Protein AF-A0A1Q6T0G8-F1 (afdb_monomer_lite)

Sequence (94 aa):
MSDETFETNLAKTADVNELKSFLEHTWLCIPAQVALIARGDEALIKLYISTYNLSEEAQCELVRLGNRELLLYAVEKAPISRNATRLLIEKFVV

pLDDT: mean 90.51, std 7.42, range [49.53, 97.44]

Structure (mmCIF, N/CA/C/O backbone):
data_AF-A0A1Q6T0G8-F1
#
_entry.id   AF-A0A1Q6T0G8-F1
#
loop_
_atom_site.group_PDB
_atom_site.id
_atom_site.type_symbol
_atom_site.label_atom_id
_atom_site.label_alt_id
_atom_site.label_comp_id
_atom_site.label_asym_id
_atom_site.label_entity_id
_atom_site.label_seq_id
_atom_site.pdbx_PDB_ins_code
_atom_site.Cartn_x
_atom_site.Cartn_y
_atom_site.Cartn_z
_atom_site.occupancy
_atom_site.B_iso_or_equiv
_atom_site.auth_seq_id
_atom_site.auth_comp_id
_atom_site.auth_asym_id
_atom_site.auth_atom_id
_atom_site.pdbx_PDB_model_num
ATOM 1 N N . MET A 1 1 ? 19.436 -4.600 -10.066 1.00 49.53 1 MET A N 1
ATOM 2 C CA . MET A 1 1 ? 18.935 -3.613 -9.094 1.00 49.53 1 MET A CA 1
ATOM 3 C C . MET A 1 1 ? 18.255 -2.542 -9.912 1.00 49.53 1 MET A C 1
ATOM 5 O O . MET A 1 1 ? 18.938 -1.884 -10.686 1.00 49.53 1 MET A O 1
ATOM 9 N N . SER A 1 2 ? 16.930 -2.489 -9.877 1.00 59.41 2 SER A N 1
ATOM 10 C CA . SER A 1 2 ? 16.172 -1.365 -10.423 1.00 59.41 2 SER A CA 1
ATOM 11 C C . SER A 1 2 ? 16.571 -0.100 -9.666 1.00 59.41 2 SER A C 1
ATOM 13 O O . SER A 1 2 ? 16.864 -0.143 -8.471 1.00 59.41 2 SER A O 1
ATOM 15 N N . ASP A 1 3 ? 16.680 1.007 -10.390 1.00 81.38 3 ASP A N 1
ATOM 16 C CA . ASP A 1 3 ? 16.954 2.306 -9.791 1.00 81.38 3 ASP A CA 1
ATOM 17 C C . ASP A 1 3 ? 15.727 2.705 -8.959 1.00 81.38 3 ASP A C 1
ATOM 19 O O . ASP A 1 3 ? 14.616 2.787 -9.485 1.00 81.38 3 ASP A O 1
ATOM 23 N N . GLU A 1 4 ? 15.912 2.931 -7.659 1.00 80.88 4 GLU A N 1
ATOM 24 C CA . GLU A 1 4 ? 14.861 3.383 -6.737 1.00 80.88 4 GLU A CA 1
ATOM 25 C C . GLU A 1 4 ? 14.131 4.624 -7.282 1.00 80.88 4 GLU A C 1
ATOM 27 O O . GLU A 1 4 ? 12.913 4.772 -7.133 1.00 80.88 4 GLU A O 1
ATOM 32 N N . THR A 1 5 ? 14.866 5.480 -7.997 1.00 85.50 5 THR A N 1
ATOM 33 C CA . THR A 1 5 ? 14.344 6.670 -8.672 1.00 85.50 5 THR A CA 1
ATOM 34 C C . THR A 1 5 ? 13.388 6.302 -9.801 1.00 85.50 5 THR A C 1
ATOM 36 O O . THR A 1 5 ? 12.344 6.936 -9.962 1.00 85.50 5 THR A O 1
ATOM 39 N N . PHE A 1 6 ? 13.716 5.265 -10.575 1.00 88.31 6 PHE A N 1
ATOM 40 C CA . PHE A 1 6 ? 12.877 4.782 -11.667 1.00 88.31 6 PHE A CA 1
ATOM 41 C C . PHE A 1 6 ? 11.554 4.229 -11.136 1.00 88.31 6 PHE A C 1
ATOM 43 O O . PHE A 1 6 ? 10.499 4.677 -11.577 1.00 88.31 6 PHE A O 1
ATOM 50 N N . GLU A 1 7 ? 11.592 3.325 -10.155 1.00 89.88 7 GLU A N 1
ATOM 51 C CA . GLU A 1 7 ? 10.371 2.733 -9.587 1.00 89.88 7 GLU A CA 1
ATOM 52 C C . GLU A 1 7 ? 9.476 3.785 -8.929 1.00 89.88 7 GLU A C 1
ATOM 54 O O . GLU A 1 7 ? 8.254 3.758 -9.072 1.00 89.88 7 GLU A O 1
ATOM 59 N N . THR A 1 8 ? 10.082 4.754 -8.243 1.00 90.12 8 THR A N 1
ATOM 60 C CA . THR A 1 8 ? 9.339 5.847 -7.612 1.00 90.12 8 THR A CA 1
ATOM 61 C C . THR A 1 8 ? 8.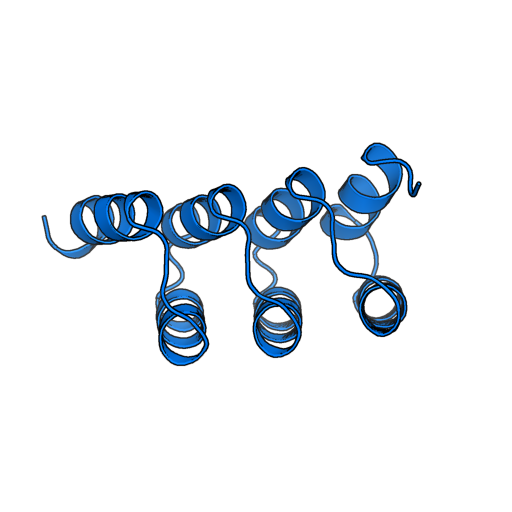661 6.732 -8.656 1.00 90.12 8 THR A C 1
ATOM 63 O O . THR A 1 8 ? 7.504 7.113 -8.476 1.00 90.12 8 THR A O 1
ATOM 66 N N . ASN A 1 9 ? 9.346 7.057 -9.756 1.00 90.31 9 ASN A N 1
ATOM 67 C CA . ASN A 1 9 ? 8.744 7.809 -10.857 1.00 90.31 9 ASN A CA 1
ATOM 68 C C . ASN A 1 9 ? 7.633 7.002 -11.533 1.00 90.31 9 ASN A C 1
ATOM 70 O O . ASN A 1 9 ? 6.552 7.539 -11.766 1.00 90.31 9 ASN A O 1
ATOM 74 N N . LEU A 1 10 ? 7.854 5.704 -11.753 1.00 89.38 10 LEU A N 1
ATOM 75 C CA . LEU A 1 10 ? 6.849 4.800 -12.299 1.00 89.38 10 LEU A CA 1
ATOM 76 C C . LEU A 1 10 ? 5.576 4.812 -11.434 1.00 89.38 10 LEU A C 1
ATOM 78 O O . LEU A 1 10 ? 4.485 5.068 -11.935 1.00 89.38 10 LEU A O 1
ATOM 82 N N . ALA A 1 11 ? 5.709 4.644 -10.117 1.00 91.44 11 ALA A N 1
ATOM 83 C CA . ALA A 1 11 ? 4.574 4.667 -9.197 1.00 91.44 11 ALA A CA 1
ATOM 84 C C . ALA A 1 11 ? 3.805 6.004 -9.226 1.00 91.44 11 ALA A C 1
ATOM 86 O O . ALA A 1 11 ? 2.571 6.014 -9.178 1.00 91.44 11 ALA A O 1
ATOM 87 N N . LYS A 1 12 ? 4.517 7.133 -9.347 1.00 88.88 12 LYS A N 1
ATOM 88 C CA . LYS A 1 12 ? 3.922 8.479 -9.341 1.00 88.88 12 LYS A CA 1
ATOM 89 C C . LYS A 1 12 ? 3.213 8.835 -10.641 1.00 88.88 12 LYS A C 1
ATOM 91 O O . LYS A 1 12 ? 2.135 9.421 -10.586 1.00 88.88 12 LYS A O 1
ATOM 96 N N . THR A 1 13 ? 3.830 8.548 -11.786 1.00 86.06 13 THR A N 1
ATOM 97 C CA . THR A 1 13 ? 3.443 9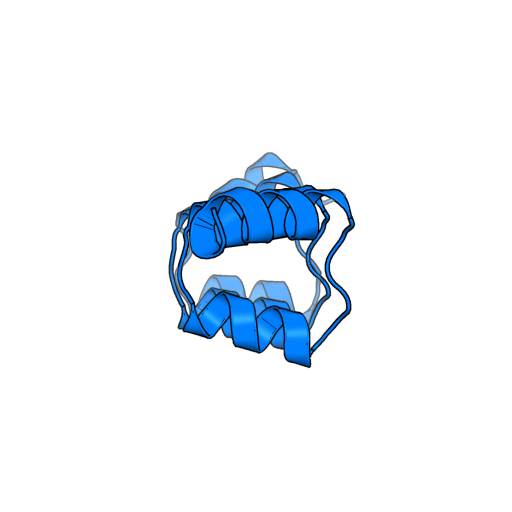.180 -13.057 1.00 86.06 13 THR A CA 1
ATOM 98 C C . THR A 1 13 ? 3.124 8.211 -14.181 1.00 86.06 13 THR A C 1
ATOM 100 O O . THR A 1 13 ? 2.534 8.653 -15.162 1.00 86.06 13 THR A O 1
ATOM 103 N N . ALA A 1 14 ? 3.495 6.931 -14.073 1.00 85.31 14 ALA A N 1
ATOM 104 C CA . ALA A 1 14 ? 3.229 5.976 -15.145 1.00 85.31 14 ALA A CA 1
ATOM 105 C C . ALA A 1 14 ? 1.730 5.787 -15.359 1.00 85.31 14 ALA A C 1
ATOM 107 O O . ALA A 1 14 ? 0.916 5.924 -14.426 1.00 85.31 14 ALA A O 1
ATOM 108 N N . ASP A 1 15 ? 1.369 5.437 -16.589 1.00 87.12 15 ASP A N 1
ATOM 109 C CA . ASP A 1 15 ? 0.008 5.020 -16.863 1.00 87.12 15 ASP A CA 1
ATOM 110 C C . ASP A 1 15 ? -0.304 3.672 -16.191 1.00 87.12 15 ASP A C 1
ATOM 112 O O . ASP A 1 15 ? 0.568 2.926 -15.735 1.00 87.12 15 ASP A O 1
ATOM 116 N N . VAL A 1 16 ? -1.597 3.382 -16.078 1.00 81.94 16 VAL A N 1
ATOM 117 C CA . VAL A 1 16 ? -2.093 2.201 -15.365 1.00 81.94 16 VAL A CA 1
ATOM 118 C C . VAL A 1 16 ? -1.585 0.899 -15.995 1.00 81.94 16 VAL A C 1
ATOM 120 O O . VAL A 1 16 ? -1.347 -0.062 -15.267 1.00 81.94 16 VAL A O 1
ATOM 123 N N . ASN A 1 17 ? -1.428 0.840 -17.319 1.00 87.69 17 ASN A N 1
ATOM 124 C CA . ASN A 1 17 ? -0.974 -0.356 -18.028 1.00 87.69 17 ASN A CA 1
ATOM 125 C C . ASN A 1 17 ? 0.540 -0.540 -17.904 1.00 87.69 17 ASN A C 1
ATOM 127 O O . ASN A 1 17 ? 0.987 -1.661 -17.675 1.00 87.69 17 ASN A O 1
ATOM 131 N N . GLU A 1 18 ? 1.312 0.545 -17.986 1.00 88.00 18 GLU A N 1
ATOM 132 C CA . GLU A 1 18 ? 2.755 0.529 -17.722 1.00 88.00 18 GLU A CA 1
ATOM 133 C C . GLU A 1 18 ? 3.056 0.003 -16.317 1.00 88.00 18 GLU A C 1
ATOM 135 O O . GLU A 1 18 ? 3.841 -0.934 -16.149 1.00 88.00 18 GLU A O 1
ATOM 140 N N . LEU A 1 19 ? 2.383 0.554 -15.301 1.00 85.69 19 LEU A N 1
ATOM 141 C CA . LEU A 1 19 ? 2.586 0.109 -13.927 1.00 85.69 19 LEU A CA 1
ATOM 142 C C . LEU A 1 19 ? 2.119 -1.339 -13.729 1.00 85.69 19 LEU A C 1
ATOM 144 O O . LEU A 1 19 ? 2.809 -2.114 -13.074 1.00 85.69 19 LEU A O 1
ATOM 148 N N . LYS A 1 20 ? 0.985 -1.737 -14.322 1.00 86.12 20 LYS A N 1
ATOM 149 C CA . LYS A 1 20 ? 0.515 -3.133 -14.303 1.00 86.12 20 LYS A CA 1
ATOM 150 C C . LYS A 1 20 ? 1.553 -4.095 -14.868 1.00 86.12 20 LYS A C 1
ATOM 152 O O . LYS A 1 20 ? 1.889 -5.060 -14.194 1.00 86.12 20 LYS A O 1
ATOM 157 N N . SER A 1 21 ? 2.076 -3.813 -16.060 1.00 88.81 21 SER A N 1
ATOM 158 C CA . SER A 1 21 ? 3.065 -4.672 -16.717 1.00 88.81 21 SER A CA 1
ATOM 159 C C . SER A 1 21 ? 4.349 -4.793 -15.894 1.00 88.81 21 SER A C 1
ATOM 161 O O . SER A 1 21 ? 4.930 -5.871 -15.799 1.00 88.81 21 SER A O 1
ATOM 163 N N . PHE A 1 22 ? 4.765 -3.719 -15.220 1.00 88.19 22 PHE A N 1
ATOM 164 C CA . PHE A 1 22 ? 5.895 -3.785 -14.297 1.00 88.19 22 PHE A CA 1
ATOM 165 C C . PHE A 1 22 ? 5.613 -4.703 -13.094 1.00 88.19 22 PHE A C 1
ATOM 167 O O . PHE A 1 22 ? 6.443 -5.545 -12.739 1.00 88.19 22 PHE A O 1
ATOM 174 N N . LEU A 1 23 ? 4.420 -4.578 -12.505 1.00 86.62 23 LEU A N 1
ATOM 175 C CA . LEU A 1 23 ? 3.974 -5.375 -11.359 1.00 86.62 23 LEU A CA 1
ATOM 176 C C . LEU A 1 23 ? 3.734 -6.857 -11.682 1.00 86.62 23 LEU A C 1
ATOM 178 O O . LEU A 1 23 ? 3.659 -7.661 -10.762 1.00 86.62 23 LEU A O 1
ATOM 182 N N . GLU A 1 24 ? 3.621 -7.250 -12.952 1.00 85.62 24 GLU A N 1
ATOM 183 C CA . GLU A 1 24 ? 3.538 -8.669 -13.341 1.00 85.62 24 GLU A CA 1
ATOM 184 C C . GLU A 1 24 ? 4.860 -9.415 -13.126 1.00 85.62 24 GLU A C 1
ATOM 186 O O . GLU A 1 24 ? 4.877 -10.640 -12.979 1.00 85.62 24 GLU A O 1
ATOM 191 N N . HIS A 1 25 ? 5.977 -8.688 -13.106 1.00 82.75 25 HIS A N 1
ATOM 192 C CA . HIS A 1 25 ? 7.311 -9.279 -13.082 1.00 82.75 25 HIS A CA 1
ATOM 193 C C . HIS A 1 25 ? 8.119 -8.914 -11.834 1.00 82.75 25 HIS A C 1
ATOM 195 O O . HIS A 1 25 ? 9.095 -9.603 -11.536 1.00 82.75 25 HIS A O 1
ATOM 201 N N . THR A 1 26 ? 7.739 -7.857 -11.104 1.00 86.94 26 THR A N 1
ATOM 202 C CA . THR A 1 26 ? 8.522 -7.333 -9.972 1.00 86.94 26 THR A CA 1
ATOM 203 C C . THR A 1 26 ? 7.631 -6.651 -8.925 1.00 86.94 26 THR A C 1
ATOM 205 O O . THR A 1 26 ? 6.633 -6.021 -9.262 1.00 86.94 26 THR A O 1
ATOM 208 N N . TRP A 1 27 ? 8.012 -6.723 -7.644 1.00 88.56 27 TRP A N 1
ATOM 209 C CA . TRP A 1 27 ? 7.427 -5.883 -6.589 1.00 88.56 27 TRP A CA 1
ATOM 210 C C . TRP A 1 27 ? 8.076 -4.492 -6.562 1.00 88.56 27 TRP A C 1
ATOM 212 O O . TRP A 1 27 ? 9.197 -4.315 -7.033 1.00 88.56 27 TRP A O 1
ATOM 222 N N . LEU A 1 28 ? 7.405 -3.514 -5.953 1.00 91.75 28 LEU A N 1
ATOM 223 C CA . LEU A 1 28 ? 7.956 -2.166 -5.798 1.00 91.75 28 LEU A CA 1
ATOM 224 C C . LEU A 1 28 ? 8.880 -2.081 -4.580 1.00 91.75 28 LEU A C 1
ATOM 226 O O . LEU A 1 28 ? 8.611 -2.677 -3.532 1.00 91.75 28 LEU A O 1
ATOM 230 N N . CYS A 1 29 ? 9.938 -1.288 -4.678 1.00 93.62 29 CYS A N 1
ATOM 231 C CA . CYS A 1 29 ? 10.749 -0.866 -3.547 1.00 93.62 29 CYS A CA 1
ATOM 232 C C . CYS A 1 29 ? 9.919 -0.005 -2.578 1.00 93.62 29 CYS A C 1
ATOM 234 O O . CYS A 1 29 ? 8.897 0.577 -2.948 1.00 93.62 29 CYS A O 1
ATOM 236 N N . ILE A 1 30 ? 10.347 0.084 -1.316 1.00 95.12 30 ILE A N 1
ATOM 237 C CA . ILE A 1 30 ? 9.588 0.768 -0.252 1.00 95.12 30 ILE A CA 1
ATOM 238 C C . ILE A 1 30 ? 9.194 2.210 -0.643 1.00 95.12 30 ILE A C 1
ATOM 240 O O . ILE A 1 30 ? 8.011 2.545 -0.529 1.00 95.12 30 ILE A O 1
ATOM 244 N N . PRO A 1 31 ? 10.100 3.059 -1.171 1.00 95.31 31 PRO A N 1
ATOM 245 C CA . PRO A 1 31 ? 9.740 4.418 -1.586 1.00 95.31 31 PRO A CA 1
ATOM 246 C C . PRO A 1 31 ? 8.697 4.458 -2.705 1.00 95.31 31 PRO A C 1
ATOM 248 O O . PRO A 1 31 ? 7.792 5.296 -2.678 1.00 95.31 31 PRO A O 1
ATOM 251 N N . ALA A 1 32 ? 8.772 3.529 -3.658 1.00 95.00 32 ALA A N 1
ATOM 252 C CA . ALA A 1 32 ? 7.805 3.426 -4.741 1.00 95.00 32 ALA A CA 1
ATOM 253 C C . ALA A 1 32 ? 6.438 2.924 -4.251 1.00 95.00 32 ALA A C 1
ATOM 255 O O . ALA A 1 32 ? 5.412 3.427 -4.704 1.00 95.00 32 ALA A O 1
ATOM 256 N N . GLN A 1 33 ? 6.399 2.015 -3.269 1.00 96.00 33 GLN A N 1
ATOM 257 C CA . GLN A 1 33 ? 5.151 1.625 -2.605 1.00 96.00 33 GLN A CA 1
ATOM 258 C C . GLN A 1 33 ? 4.494 2.820 -1.908 1.00 96.00 33 GLN A C 1
ATOM 260 O O . GLN A 1 33 ? 3.311 3.074 -2.111 1.00 96.00 33 GLN A O 1
ATOM 265 N N . VAL A 1 34 ? 5.255 3.595 -1.128 1.00 96.69 34 VAL A N 1
ATOM 266 C CA . VAL A 1 34 ? 4.743 4.810 -0.470 1.00 96.69 34 VAL A CA 1
ATOM 267 C C . VAL A 1 34 ? 4.215 5.801 -1.509 1.00 96.69 34 VAL A C 1
ATOM 269 O O . VAL A 1 34 ? 3.125 6.344 -1.346 1.00 96.69 34 VAL A O 1
ATOM 272 N N . ALA A 1 35 ? 4.942 5.996 -2.611 1.00 95.56 35 ALA A N 1
ATOM 273 C CA . ALA A 1 35 ? 4.520 6.879 -3.690 1.00 95.56 35 ALA A CA 1
ATOM 274 C C . ALA A 1 35 ? 3.239 6.402 -4.399 1.00 95.56 35 ALA A C 1
ATOM 276 O O . ALA A 1 35 ? 2.385 7.228 -4.723 1.00 95.56 35 ALA A O 1
ATOM 277 N N . LEU A 1 36 ? 3.077 5.090 -4.596 1.00 95.00 36 LEU A N 1
ATOM 278 C CA . LEU A 1 36 ? 1.857 4.497 -5.144 1.00 95.00 36 LEU A CA 1
ATOM 279 C C . LEU A 1 36 ? 0.648 4.770 -4.241 1.00 95.00 36 LEU A C 1
ATOM 281 O O . LEU A 1 36 ? -0.422 5.127 -4.726 1.00 95.00 36 LEU A O 1
ATOM 285 N N . ILE A 1 37 ? 0.820 4.628 -2.927 1.00 96.44 37 ILE A N 1
ATOM 286 C CA . ILE A 1 37 ? -0.250 4.886 -1.959 1.00 96.44 37 ILE A CA 1
ATOM 287 C C . ILE A 1 37 ? -0.584 6.381 -1.907 1.00 96.44 37 ILE A C 1
ATOM 289 O O . ILE A 1 37 ? -1.756 6.749 -1.948 1.00 96.44 37 ILE A O 1
ATOM 293 N N . ALA A 1 38 ? 0.435 7.243 -1.898 1.00 94.75 38 ALA A N 1
ATOM 294 C CA . ALA A 1 38 ? 0.269 8.695 -1.916 1.00 94.75 38 ALA A CA 1
ATOM 295 C C . ALA A 1 38 ? -0.412 9.207 -3.198 1.00 94.75 38 ALA A C 1
ATOM 297 O O . ALA A 1 38 ? -1.097 10.227 -3.162 1.00 94.75 38 ALA A O 1
ATOM 298 N N . ARG A 1 39 ? -0.266 8.492 -4.325 1.00 91.38 39 ARG A N 1
ATOM 299 C CA . ARG A 1 39 ? -0.992 8.779 -5.574 1.00 91.38 39 ARG A CA 1
ATOM 300 C C . ARG A 1 39 ? -2.508 8.627 -5.411 1.00 91.38 39 ARG A C 1
ATOM 302 O O . ARG A 1 39 ? -3.250 9.293 -6.126 1.00 91.38 39 ARG A O 1
ATOM 309 N N . GLY A 1 40 ? -2.969 7.776 -4.491 1.00 91.12 40 GLY A N 1
ATOM 310 C CA . GLY A 1 40 ? -4.386 7.643 -4.142 1.00 91.12 40 GLY A CA 1
ATOM 311 C C . GLY A 1 40 ? -5.264 6.968 -5.201 1.00 91.12 40 GLY A C 1
ATOM 312 O O . GLY A 1 40 ? -6.485 6.995 -5.075 1.00 91.12 40 GLY A O 1
ATOM 313 N N . ASP A 1 41 ? -4.676 6.358 -6.234 1.00 91.88 41 ASP A N 1
ATOM 314 C CA . ASP A 1 41 ? -5.422 5.602 -7.244 1.00 91.88 41 ASP A CA 1
ATOM 315 C C . ASP A 1 41 ? -5.877 4.259 -6.658 1.00 91.88 41 ASP A C 1
ATOM 317 O O . ASP A 1 41 ? -5.095 3.316 -6.518 1.00 91.88 41 ASP A O 1
ATOM 321 N N . GLU A 1 42 ? -7.154 4.174 -6.292 1.00 92.88 42 GLU A N 1
ATOM 322 C CA . GLU A 1 42 ? -7.706 3.007 -5.606 1.00 92.88 42 GLU A CA 1
ATOM 323 C C . GLU A 1 42 ? -7.556 1.708 -6.400 1.00 92.88 42 GLU A C 1
ATOM 325 O O . GLU A 1 42 ? -7.309 0.657 -5.809 1.00 92.88 42 GLU A O 1
ATOM 330 N N . ALA A 1 43 ? -7.701 1.757 -7.727 1.00 91.19 43 ALA A N 1
ATOM 331 C CA . ALA A 1 43 ? -7.638 0.565 -8.564 1.00 91.19 43 ALA A CA 1
ATOM 332 C C . ALA A 1 43 ? -6.215 -0.002 -8.590 1.00 91.19 43 ALA A C 1
ATOM 334 O O . ALA A 1 43 ? -6.026 -1.214 -8.460 1.00 91.19 43 ALA A O 1
ATOM 335 N N . LEU A 1 44 ? -5.215 0.873 -8.705 1.00 90.50 44 LEU A N 1
ATOM 336 C CA . LEU A 1 44 ? -3.809 0.485 -8.655 1.00 90.50 44 LEU A CA 1
ATOM 337 C C . LEU A 1 44 ? -3.377 0.029 -7.260 1.00 90.50 44 LEU A C 1
ATOM 339 O O . LEU A 1 44 ? -2.663 -0.965 -7.134 1.00 90.50 44 LEU A O 1
ATOM 343 N N . ILE A 1 45 ? -3.841 0.703 -6.208 1.00 94.25 45 ILE A N 1
ATOM 344 C CA . ILE A 1 45 ? -3.544 0.310 -4.827 1.00 94.25 45 ILE A CA 1
ATOM 345 C C . ILE A 1 45 ? -4.150 -1.067 -4.524 1.00 94.25 45 ILE A C 1
ATOM 347 O O . ILE A 1 45 ? -3.451 -1.942 -4.010 1.00 94.25 45 ILE A O 1
ATOM 351 N N . LYS A 1 46 ? -5.418 -1.305 -4.893 1.00 93.75 46 LYS A N 1
ATOM 352 C CA . LYS A 1 46 ? -6.066 -2.621 -4.742 1.00 93.75 46 LYS A CA 1
ATOM 353 C C . LYS A 1 46 ? -5.342 -3.700 -5.533 1.00 93.75 46 LYS A C 1
ATOM 355 O O . LYS A 1 46 ? -5.163 -4.796 -5.006 1.00 93.75 46 LYS A O 1
ATOM 360 N N . LEU A 1 47 ? -4.916 -3.397 -6.761 1.00 91.88 47 LEU A N 1
ATOM 361 C CA . LEU A 1 47 ? -4.120 -4.318 -7.566 1.00 91.88 47 LEU A CA 1
ATOM 362 C C . LEU A 1 47 ? -2.827 -4.690 -6.836 1.00 91.88 47 LEU A C 1
ATOM 364 O O . LEU A 1 47 ? -2.557 -5.874 -6.659 1.00 91.88 47 LEU A O 1
ATOM 368 N N . TYR A 1 48 ? -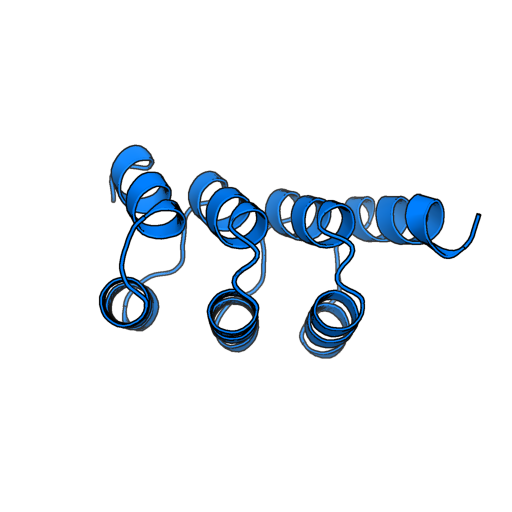2.066 -3.702 -6.363 1.00 93.62 48 TYR A N 1
ATOM 369 C CA . TYR A 1 48 ? -0.809 -3.963 -5.666 1.00 93.62 48 TYR A CA 1
ATOM 370 C C . TYR A 1 48 ? -1.022 -4.820 -4.416 1.00 93.62 48 TYR A C 1
ATOM 372 O O . TYR A 1 48 ? -0.380 -5.853 -4.278 1.00 93.62 48 TYR A O 1
ATOM 380 N N . ILE A 1 49 ? -1.983 -4.454 -3.559 1.00 94.00 49 ILE A N 1
ATOM 381 C CA . ILE A 1 49 ? -2.337 -5.206 -2.341 1.00 94.00 49 ILE A CA 1
ATOM 382 C C . ILE A 1 49 ? -2.837 -6.624 -2.671 1.00 94.00 49 ILE A C 1
ATOM 384 O O . ILE A 1 49 ? -2.651 -7.549 -1.885 1.00 94.00 49 ILE A O 1
ATOM 388 N N . SER A 1 50 ? -3.492 -6.819 -3.822 1.00 92.31 50 SER A N 1
ATOM 389 C CA . SER A 1 50 ? -3.971 -8.143 -4.240 1.00 92.31 50 SER A CA 1
ATOM 390 C C . SER A 1 50 ? -2.842 -9.102 -4.613 1.00 92.31 50 SER A C 1
ATOM 392 O O . SER A 1 50 ? -3.018 -10.314 -4.485 1.00 92.31 50 SER A O 1
ATOM 394 N N . THR A 1 51 ? -1.705 -8.558 -5.050 1.00 90.50 51 THR A N 1
ATOM 395 C CA . THR A 1 51 ? -0.558 -9.321 -5.552 1.00 90.50 51 THR A CA 1
ATOM 396 C C . THR A 1 51 ? 0.561 -9.412 -4.514 1.00 90.50 51 THR A C 1
ATOM 398 O O . THR A 1 51 ? 1.226 -10.442 -4.412 1.00 90.50 51 THR A O 1
ATOM 401 N N . TYR A 1 52 ? 0.766 -8.354 -3.726 1.00 92.00 52 TYR A N 1
ATOM 402 C CA . TYR A 1 52 ? 1.907 -8.184 -2.832 1.00 92.00 52 TYR A CA 1
ATOM 403 C C . TYR A 1 52 ? 1.501 -7.598 -1.477 1.00 92.00 52 TYR A C 1
ATOM 405 O O . TYR A 1 52 ? 0.580 -6.790 -1.368 1.00 92.00 52 TYR A O 1
ATOM 413 N N . ASN A 1 53 ? 2.265 -7.939 -0.437 1.00 91.69 53 ASN A N 1
ATOM 414 C CA . ASN A 1 53 ? 2.133 -7.284 0.860 1.00 91.69 53 ASN A CA 1
ATOM 415 C C . ASN A 1 53 ? 2.782 -5.896 0.825 1.00 91.69 53 ASN A C 1
ATOM 417 O O . ASN A 1 53 ? 3.881 -5.720 0.297 1.00 91.69 53 ASN A O 1
ATOM 421 N N . LEU A 1 54 ? 2.120 -4.921 1.447 1.00 95.00 54 LEU A N 1
ATOM 422 C CA . LEU A 1 54 ? 2.683 -3.589 1.650 1.00 95.00 54 LEU A CA 1
ATOM 423 C C . LEU A 1 54 ? 3.797 -3.621 2.700 1.00 95.00 54 LEU A C 1
ATOM 425 O O . LEU A 1 54 ? 3.675 -4.310 3.717 1.00 95.00 54 LEU A O 1
ATOM 429 N N . SER A 1 55 ? 4.832 -2.809 2.491 1.00 95.75 55 SER A N 1
ATOM 430 C CA . SER A 1 55 ? 5.809 -2.481 3.526 1.00 95.75 55 SER A CA 1
ATOM 431 C C . SER A 1 55 ? 5.144 -1.725 4.673 1.00 95.75 55 SER A C 1
ATOM 433 O O . SER A 1 55 ? 4.068 -1.140 4.524 1.00 95.75 55 SER A O 1
ATOM 435 N N . GLU A 1 56 ? 5.793 -1.701 5.832 1.00 96.31 56 GLU A N 1
ATOM 436 C CA . GLU A 1 56 ? 5.274 -0.987 6.993 1.00 96.31 56 GLU A CA 1
ATOM 437 C C . GLU A 1 56 ? 5.055 0.511 6.714 1.00 96.31 56 GLU A C 1
ATOM 439 O O . GLU A 1 56 ? 4.033 1.076 7.113 1.00 96.31 56 GLU A O 1
ATOM 444 N N . GLU A 1 57 ? 5.970 1.146 5.983 1.00 97.31 57 GLU A N 1
ATOM 445 C CA . GLU A 1 57 ? 5.889 2.550 5.582 1.00 97.31 57 GLU A CA 1
ATOM 446 C C . GLU A 1 57 ? 4.682 2.803 4.676 1.00 97.31 57 GLU A C 1
ATOM 448 O O . GLU A 1 57 ? 3.929 3.752 4.905 1.00 97.31 57 GLU A O 1
ATOM 453 N N . ALA A 1 58 ? 4.456 1.929 3.691 1.00 96.62 58 ALA A N 1
ATOM 454 C CA . ALA A 1 58 ? 3.323 2.029 2.779 1.00 96.62 58 ALA A CA 1
ATOM 455 C C . ALA A 1 58 ? 1.984 1.754 3.488 1.00 96.62 58 ALA A C 1
ATOM 457 O O . ALA A 1 58 ? 0.986 2.411 3.197 1.00 96.62 58 ALA A O 1
ATOM 458 N N . GLN A 1 59 ? 1.955 0.851 4.474 1.00 97.06 59 GLN A N 1
ATOM 459 C CA . GLN A 1 59 ? 0.781 0.641 5.329 1.00 97.06 59 GLN A CA 1
ATOM 460 C C . GLN A 1 59 ? 0.460 1.885 6.166 1.00 97.06 59 GLN A C 1
ATOM 462 O O . GLN A 1 59 ? -0.700 2.281 6.265 1.00 97.06 59 GLN A O 1
ATOM 467 N N . CYS A 1 60 ? 1.475 2.532 6.748 1.00 96.69 60 CYS A N 1
ATOM 468 C CA . CYS A 1 60 ? 1.282 3.789 7.470 1.00 96.69 60 CYS A CA 1
ATOM 469 C C . CYS A 1 60 ? 0.748 4.880 6.537 1.00 96.69 60 CYS A C 1
ATOM 471 O O . CYS A 1 60 ? -0.161 5.619 6.916 1.00 96.69 60 CYS A O 1
ATOM 473 N N . GLU A 1 61 ? 1.268 4.953 5.311 1.00 97.44 61 GLU A N 1
ATOM 474 C CA . GLU A 1 61 ? 0.777 5.894 4.308 1.00 97.44 61 GLU A CA 1
ATOM 475 C C . GLU A 1 61 ? -0.670 5.607 3.904 1.00 97.44 61 GLU A C 1
ATOM 477 O O . GLU A 1 61 ? -1.461 6.534 3.762 1.00 97.44 61 GLU A O 1
ATOM 482 N N . LEU A 1 62 ? -1.073 4.337 3.834 1.00 96.19 62 LEU A N 1
ATOM 483 C CA . LEU A 1 62 ? -2.455 3.965 3.531 1.00 96.19 62 LEU A CA 1
ATOM 484 C C . LEU A 1 62 ? -3.414 4.444 4.628 1.00 96.19 62 LEU A C 1
ATOM 486 O O . LEU A 1 62 ? -4.500 4.958 4.350 1.00 96.19 62 LEU A O 1
ATOM 490 N N . VAL A 1 63 ? -2.991 4.348 5.890 1.00 96.19 63 VAL A N 1
ATOM 491 C CA . VAL A 1 63 ? -3.743 4.910 7.020 1.00 96.19 63 VAL A CA 1
ATOM 492 C C . VAL A 1 63 ? -3.815 6.435 6.920 1.00 96.19 63 VAL A C 1
ATOM 494 O O . VAL A 1 63 ? -4.880 7.023 7.143 1.00 96.19 63 VAL A O 1
ATOM 497 N N . ARG A 1 64 ? -2.726 7.104 6.522 1.00 95.25 64 ARG A N 1
ATOM 498 C CA . ARG A 1 64 ? -2.713 8.561 6.298 1.00 95.25 64 ARG A CA 1
ATOM 499 C C . ARG A 1 64 ? -3.599 8.992 5.134 1.00 95.25 64 ARG A C 1
ATOM 501 O O . ARG A 1 64 ? -4.305 9.985 5.297 1.00 95.25 64 ARG A O 1
ATOM 508 N N . LEU A 1 65 ? -3.671 8.218 4.052 1.00 95.12 65 LEU A N 1
ATOM 509 C CA . LEU A 1 65 ? -4.627 8.425 2.962 1.00 95.12 65 LEU A CA 1
ATOM 510 C C . LEU A 1 65 ? -6.070 8.376 3.491 1.00 95.12 65 LEU A C 1
ATOM 512 O O . LEU A 1 65 ? -6.912 9.175 3.096 1.00 95.12 65 LEU A O 1
ATOM 516 N N . GLY A 1 66 ? -6.347 7.496 4.460 1.00 93.38 66 GLY A N 1
ATOM 517 C CA . GLY A 1 66 ? -7.612 7.483 5.202 1.00 93.38 66 GLY A CA 1
ATOM 518 C C . GLY A 1 66 ? -8.806 6.940 4.420 1.00 93.38 66 GLY A C 1
ATOM 519 O O . GLY A 1 66 ? -9.943 7.076 4.874 1.00 93.38 66 GLY A O 1
ATOM 520 N N . ASN A 1 67 ? -8.563 6.309 3.272 1.00 94.00 67 ASN A N 1
ATOM 521 C CA . ASN A 1 67 ? -9.596 5.624 2.513 1.00 94.00 67 ASN A CA 1
ATOM 522 C C . ASN A 1 67 ? -10.004 4.336 3.247 1.00 94.00 67 ASN A C 1
ATOM 524 O O . ASN A 1 67 ? -9.247 3.365 3.297 1.00 94.00 67 ASN A O 1
ATOM 528 N N . ARG A 1 68 ? -11.205 4.336 3.836 1.00 91.75 68 ARG A N 1
ATOM 529 C CA . ARG A 1 68 ? -11.703 3.223 4.659 1.00 91.75 68 ARG A CA 1
ATOM 530 C C . ARG A 1 68 ? -11.867 1.927 3.874 1.00 91.75 68 ARG A C 1
ATOM 532 O O . ARG A 1 68 ? -11.606 0.866 4.428 1.00 91.75 68 ARG A O 1
ATOM 539 N N . GLU A 1 69 ? -12.280 2.009 2.613 1.00 93.56 69 GLU A N 1
ATOM 540 C CA . GLU A 1 69 ? -12.476 0.825 1.778 1.00 93.56 69 GLU A CA 1
ATOM 541 C C . GLU A 1 69 ? -11.136 0.152 1.474 1.00 93.56 69 GLU A C 1
ATOM 543 O O . GLU A 1 69 ? -10.999 -1.059 1.640 1.00 93.56 69 GLU A O 1
ATOM 548 N N . LEU A 1 70 ? -10.114 0.938 1.120 1.00 94.44 70 LEU A N 1
ATOM 549 C CA . LEU A 1 70 ? -8.766 0.408 0.913 1.00 94.44 70 LEU A CA 1
ATOM 550 C C . LEU A 1 70 ? -8.153 -0.150 2.200 1.00 94.44 70 LEU A C 1
ATOM 552 O O . LEU A 1 70 ? -7.473 -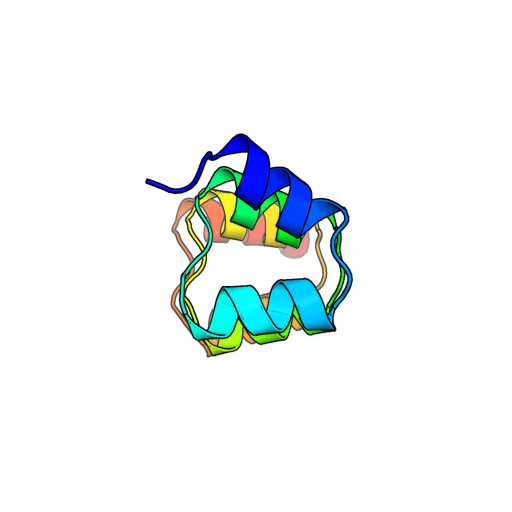1.172 2.156 1.00 94.44 70 LEU A O 1
ATOM 556 N N . LEU A 1 71 ? -8.392 0.498 3.342 1.00 94.06 71 LEU A N 1
ATOM 557 C CA . LEU A 1 71 ? -7.916 0.015 4.638 1.00 94.06 71 LEU A CA 1
ATOM 558 C C . LEU A 1 71 ? -8.555 -1.319 5.022 1.00 94.06 71 LEU A C 1
ATOM 560 O O . LEU A 1 71 ? -7.844 -2.224 5.452 1.00 94.06 71 LEU A O 1
ATOM 564 N N . LEU A 1 72 ? -9.869 -1.457 4.832 1.00 93.25 72 LEU A N 1
ATOM 565 C CA . LEU A 1 72 ? -10.565 -2.719 5.062 1.00 93.25 72 LEU A CA 1
ATOM 566 C C . LEU A 1 72 ? -10.011 -3.811 4.142 1.00 93.25 72 LEU A C 1
ATOM 568 O O . LEU A 1 72 ? -9.619 -4.872 4.621 1.00 93.25 72 LEU A O 1
ATOM 572 N N . TYR A 1 73 ? -9.883 -3.509 2.849 1.00 94.44 73 TYR A N 1
ATOM 573 C CA . TYR A 1 73 ? -9.332 -4.436 1.865 1.00 94.44 73 TYR A CA 1
ATOM 574 C C . TYR A 1 73 ? -7.908 -4.897 2.219 1.00 94.44 73 TYR A C 1
ATOM 576 O O . TYR A 1 73 ? -7.591 -6.080 2.109 1.00 94.44 73 TYR A O 1
ATOM 584 N N . ALA A 1 74 ? -7.048 -3.986 2.686 1.00 93.75 74 ALA A N 1
ATOM 585 C CA . ALA A 1 74 ? -5.691 -4.319 3.110 1.00 93.75 74 ALA A CA 1
ATOM 586 C C . ALA A 1 74 ? -5.671 -5.267 4.320 1.00 93.75 74 ALA A C 1
ATOM 588 O O . ALA A 1 74 ? -4.928 -6.247 4.312 1.00 93.75 74 ALA A O 1
ATOM 589 N N . VAL A 1 75 ? -6.507 -5.003 5.331 1.00 91.81 75 VAL A N 1
ATOM 590 C CA . VAL A 1 75 ? -6.597 -5.814 6.558 1.00 91.81 75 VAL A CA 1
ATOM 591 C C . VAL A 1 75 ? -7.188 -7.201 6.287 1.00 91.81 75 VAL A C 1
ATOM 593 O O . VAL A 1 75 ? -6.756 -8.178 6.896 1.00 91.81 75 VAL A O 1
ATOM 596 N N . GLU A 1 76 ? -8.144 -7.313 5.363 1.00 93.62 76 GLU A N 1
ATOM 597 C CA . GLU A 1 76 ? -8.706 -8.605 4.944 1.00 93.62 76 GLU A CA 1
ATOM 598 C C . GLU A 1 76 ? -7.680 -9.489 4.224 1.00 93.62 76 GLU A C 1
ATOM 600 O O . GLU A 1 76 ? -7.761 -10.717 4.290 1.00 93.62 76 GLU A O 1
ATOM 605 N N . LYS A 1 77 ? -6.713 -8.879 3.528 1.00 92.12 77 LYS A N 1
ATOM 606 C CA . LYS A 1 77 ? -5.681 -9.601 2.775 1.00 92.12 77 LYS A CA 1
ATOM 607 C C . LYS A 1 77 ? -4.498 -10.026 3.629 1.00 92.12 77 LYS A C 1
ATOM 609 O O . LYS A 1 77 ? -4.011 -11.144 3.460 1.00 92.12 77 LYS A O 1
ATOM 614 N N . ALA A 1 78 ? -4.026 -9.155 4.513 1.00 90.12 78 ALA A N 1
ATOM 615 C CA . ALA A 1 78 ? -2.862 -9.436 5.336 1.00 90.12 78 ALA A CA 1
ATOM 616 C C . ALA A 1 78 ? -2.914 -8.684 6.675 1.00 90.12 78 ALA A C 1
ATOM 618 O O . ALA A 1 78 ? -3.453 -7.577 6.751 1.00 90.12 78 ALA A O 1
ATOM 619 N N . PRO A 1 79 ? -2.291 -9.235 7.734 1.00 90.62 79 PRO A N 1
ATOM 620 C CA . PRO A 1 79 ? -2.071 -8.490 8.963 1.00 90.62 79 PRO A CA 1
ATOM 621 C C . PRO A 1 79 ? -1.307 -7.192 8.684 1.00 90.62 79 PRO A C 1
ATOM 623 O O . PRO A 1 79 ? -0.264 -7.201 8.029 1.00 90.62 79 PRO A O 1
ATOM 626 N N . ILE A 1 80 ? -1.806 -6.083 9.224 1.00 92.56 80 ILE A N 1
ATOM 627 C CA . ILE A 1 80 ? -1.100 -4.801 9.198 1.00 92.56 80 ILE A CA 1
ATOM 628 C C . ILE A 1 80 ? -0.125 -4.698 10.374 1.00 92.56 80 ILE A C 1
ATOM 630 O O . ILE A 1 80 ? -0.298 -5.319 11.425 1.00 92.56 80 ILE A O 1
ATOM 634 N N . SER A 1 81 ? 0.916 -3.896 10.201 1.00 95.19 81 SER A N 1
ATOM 635 C CA . SER A 1 81 ? 1.963 -3.691 11.191 1.00 95.19 81 SER A CA 1
ATOM 636 C C . SER A 1 81 ? 1.418 -3.041 12.461 1.00 95.19 81 SER A C 1
ATOM 638 O O . SER A 1 81 ? 0.377 -2.370 12.478 1.00 95.19 81 SER A O 1
ATOM 640 N N . ARG A 1 82 ? 2.170 -3.185 13.556 1.00 95.69 82 ARG A N 1
ATOM 641 C CA . ARG A 1 82 ? 1.832 -2.549 14.834 1.00 95.69 82 ARG A CA 1
ATOM 642 C C . ARG A 1 82 ? 1.769 -1.024 14.711 1.00 95.69 82 ARG A C 1
ATOM 644 O O . ARG A 1 82 ? 0.889 -0.405 15.306 1.00 95.69 82 ARG A O 1
ATOM 651 N N . ASN A 1 83 ? 2.669 -0.427 13.928 1.00 95.81 83 ASN A N 1
ATOM 652 C CA . ASN A 1 83 ? 2.705 1.019 13.720 1.00 95.81 83 ASN A CA 1
ATOM 653 C C . ASN A 1 83 ? 1.518 1.507 12.882 1.00 95.81 83 ASN A C 1
ATOM 655 O O . ASN A 1 83 ? 0.873 2.480 13.274 1.00 95.81 83 ASN A O 1
ATOM 659 N N . ALA A 1 84 ? 1.155 0.795 11.811 1.00 94.06 84 ALA A N 1
ATOM 660 C CA . ALA A 1 84 ? -0.044 1.106 11.036 1.00 94.06 84 ALA A CA 1
ATOM 661 C C . ALA A 1 84 ? -1.323 0.932 11.874 1.00 94.06 84 ALA A C 1
ATOM 663 O O . ALA A 1 84 ? -2.204 1.787 11.841 1.00 94.06 84 ALA A O 1
ATOM 664 N N . THR A 1 85 ? -1.395 -0.116 12.702 1.00 94.25 85 THR A N 1
ATOM 665 C CA . THR A 1 85 ? -2.519 -0.346 13.628 1.00 94.25 85 THR A CA 1
ATOM 666 C C . THR A 1 85 ? -2.677 0.806 14.619 1.00 94.25 85 THR A C 1
ATOM 668 O O . THR A 1 85 ? -3.786 1.295 14.825 1.00 94.25 85 THR A O 1
ATOM 671 N N . ARG A 1 86 ? -1.572 1.276 15.214 1.00 94.88 86 ARG A N 1
ATOM 672 C CA . ARG A 1 86 ? -1.593 2.419 16.136 1.00 94.88 86 ARG A CA 1
ATOM 673 C C . ARG A 1 86 ? -2.135 3.674 15.451 1.00 94.88 86 ARG A C 1
ATOM 675 O O . ARG A 1 86 ? -3.034 4.306 15.993 1.00 94.88 86 ARG A O 1
ATOM 682 N N . LEU A 1 87 ? -1.647 3.980 14.247 1.00 94.12 87 LEU A N 1
ATOM 683 C CA 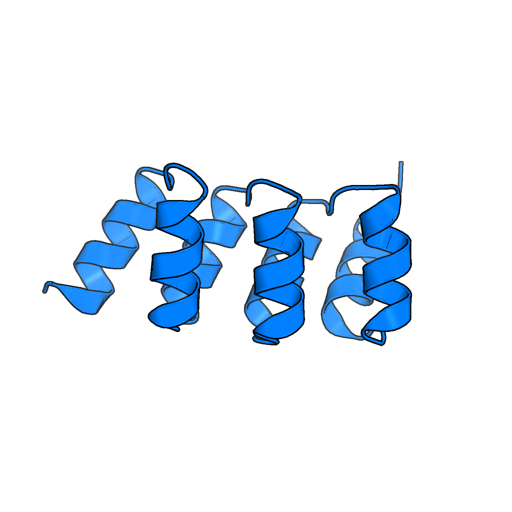. LEU A 1 87 ? -2.134 5.114 13.456 1.00 94.12 87 LEU A CA 1
ATOM 684 C C . LEU A 1 87 ? -3.622 4.975 13.105 1.00 94.12 87 LEU A C 1
ATOM 686 O O . LEU A 1 87 ? -4.345 5.966 13.089 1.00 94.12 87 LEU A O 1
ATOM 690 N N . LEU A 1 88 ? -4.091 3.758 12.821 1.00 91.81 88 LEU A N 1
ATOM 691 C CA . LEU A 1 88 ? -5.489 3.505 12.476 1.00 91.81 88 LEU A CA 1
ATOM 692 C C . LEU A 1 88 ? -6.406 3.790 13.671 1.00 91.81 88 LEU A C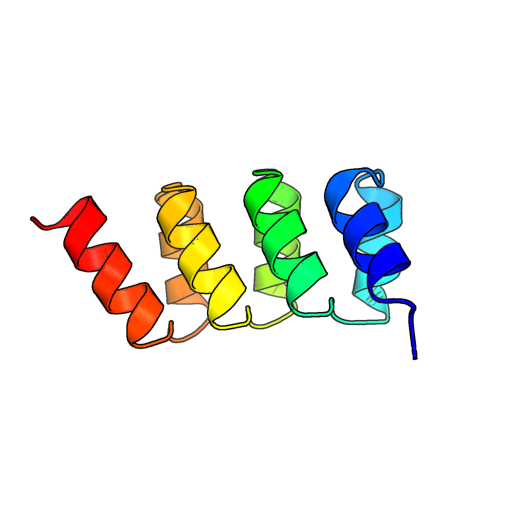 1
ATOM 694 O O . LEU A 1 88 ? -7.438 4.438 13.502 1.00 91.81 88 LEU A O 1
ATOM 698 N N . ILE A 1 89 ? -6.003 3.367 14.874 1.00 91.81 89 ILE A N 1
ATOM 699 C CA . ILE A 1 89 ? -6.712 3.671 16.126 1.00 91.81 89 ILE A CA 1
ATOM 700 C C . ILE A 1 89 ? -6.737 5.184 16.368 1.00 91.81 89 ILE A C 1
ATOM 702 O O . ILE A 1 89 ? -7.812 5.746 16.560 1.00 91.81 89 ILE A O 1
ATOM 706 N N . GLU A 1 90 ? -5.575 5.844 16.303 1.00 91.75 90 GLU A N 1
ATOM 707 C CA . GLU A 1 90 ? -5.445 7.298 16.499 1.00 91.75 90 GLU A CA 1
ATOM 708 C C . GLU A 1 90 ? -6.311 8.102 15.519 1.00 91.75 90 GLU A C 1
ATOM 710 O O . GLU A 1 90 ? -6.789 9.177 15.863 1.00 91.75 90 GLU A O 1
ATOM 715 N N . LYS A 1 91 ? -6.520 7.594 14.300 1.00 86.69 91 LYS A N 1
ATOM 716 C CA . LYS A 1 91 ? -7.249 8.309 13.249 1.00 86.69 91 LYS A CA 1
ATOM 717 C C . LYS A 1 91 ? -8.765 8.101 13.264 1.00 86.69 91 LYS A C 1
ATOM 719 O O . LYS A 1 91 ? -9.489 8.973 12.788 1.00 86.69 91 LYS A O 1
ATOM 724 N N . PHE A 1 92 ? -9.245 6.937 13.703 1.00 84.81 92 PHE A N 1
ATOM 725 C CA . PHE A 1 92 ? -10.651 6.549 13.517 1.00 84.81 92 PHE A CA 1
ATOM 726 C C . PHE A 1 92 ? -11.399 6.159 14.793 1.00 84.81 92 PHE A C 1
ATOM 728 O O . PHE A 1 92 ? -12.618 6.005 14.729 1.00 84.81 92 PHE A O 1
ATOM 735 N N . VAL A 1 93 ? -10.705 5.951 15.912 1.00 79.25 93 VAL A N 1
ATOM 736 C CA . VAL A 1 93 ? -11.309 5.450 17.159 1.00 79.25 93 VAL A CA 1
ATOM 737 C C . VAL A 1 93 ? -11.268 6.492 18.279 1.00 79.25 93 VAL A C 1
ATOM 739 O O . VAL A 1 93 ? -12.152 6.481 19.134 1.00 79.25 93 VAL A O 1
ATOM 742 N N . VAL A 1 94 ? -10.260 7.369 18.273 1.00 61.03 94 VAL A N 1
ATOM 743 C CA . VAL A 1 94 ? -10.106 8.498 19.209 1.00 61.03 94 VAL A CA 1
ATOM 744 C C . VAL A 1 94 ? -10.774 9.741 18.633 1.00 61.03 94 VAL A C 1
ATOM 746 O O . VAL A 1 94 ? -11.438 10.451 19.419 1.00 61.03 94 VAL A O 1
#

Radius of gyration: 12.87 Å; chains: 1; bounding box: 31×19×37 Å

Secondary structure (DSSP, 8-state):
---HHHHHHHHHH--HHHHHHHHTT-PPPHHHHHHHHHHT-HHHHHHHHHHSPPPHHHHHHHHHHT-HHHHHHHHHHSPPPHHHHHHHHHHHT-

Foldseek 3Di:
DPDLVVLLCCLQPNDPVSNVVVLVPDAHDQNSLLSNLVNVPLVSLLVNLVRDQHDLNSLLSNLVSVPPVSNVSNVVSDPHDPNSVVSNCVRPVD